Protein AF-A0A5P8E4Z3-F1 (afdb_monomer)

Foldseek 3Di:
DVVVVVVVVVVVVVVVLVVLLVVLLVQLVVLLVLLVVLLVLLVVLQVLLVVLQVQLVVLCVQLVVCVVVVNNVRSVVSNVSSVVSNVSSVVSNVSSVVSNVSSVVSNVSSVVSVVSSVD

Nearest PDB structures (foldseek):
  9eom-assembly1_A-2  TM=7.766E-01  e=1.905E-01  Synechocystis sp. PCC 6803
  9eom-assembly1_A-4  TM=7.766E-01  e=1.905E-01  Synechocystis sp. PCC 6803
  9eom-assembly1_A-6  TM=7.766E-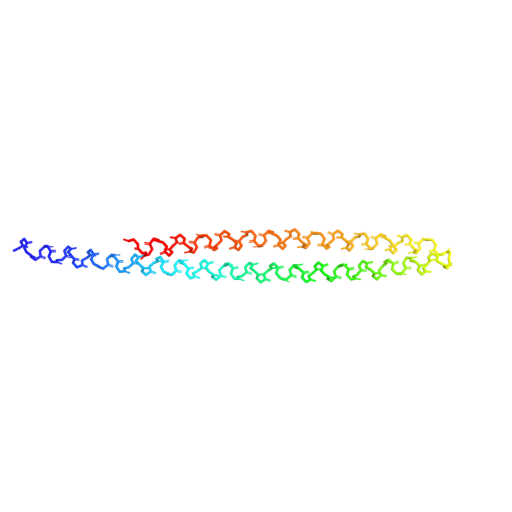01  e=1.905E-01  Synechocystis sp. PCC 6803
  9eom-assembly1_A-8  TM=7.766E-01  e=1.905E-01  Synechocystis sp. PCC 6803
  9eom-assembly1_A-10  TM=7.766E-01  e=1.905E-01  Synechocystis sp. PCC 6803

Sequence (119 aa):
MKRILFIVSFAIFCLVLNAQTDYYARQATSNQNDAAYYVRQAQGYDRDAENYMREAANHLRDAEYYQRQKRYDQAQNSLRKAHSAIERADDSKRRADNARSNAKSYIRRAENALRNAKK

Structure (mmCIF, N/CA/C/O backbone):
data_AF-A0A5P8E4Z3-F1
#
_entry.id   AF-A0A5P8E4Z3-F1
#
loop_
_atom_site.group_PDB
_atom_site.id
_atom_site.type_symbol
_atom_site.label_atom_id
_atom_site.label_alt_id
_atom_site.label_comp_id
_atom_site.label_asym_id
_atom_site.label_entity_id
_atom_site.label_seq_id
_atom_site.pdbx_PDB_ins_code
_atom_site.Cartn_x
_atom_site.Cartn_y
_atom_site.Cartn_z
_atom_site.occupancy
_atom_site.B_iso_or_equiv
_atom_site.auth_seq_id
_atom_site.auth_comp_id
_atom_site.auth_asym_id
_atom_site.auth_atom_id
_atom_site.pdbx_PDB_model_num
ATOM 1 N N . MET A 1 1 ? 38.245 8.706 -54.297 1.00 49.66 1 MET A N 1
ATOM 2 C CA . MET A 1 1 ? 37.888 9.485 -53.086 1.00 49.66 1 MET A CA 1
ATOM 3 C C . MET A 1 1 ? 36.385 9.498 -52.790 1.00 49.66 1 MET A C 1
ATOM 5 O O . MET A 1 1 ? 36.011 9.055 -51.716 1.00 49.66 1 MET A O 1
ATOM 9 N N . LYS A 1 2 ? 35.506 9.883 -53.733 1.00 38.47 2 LYS A N 1
ATOM 10 C CA . LYS A 1 2 ? 34.038 9.935 -53.514 1.00 38.47 2 LYS A CA 1
ATOM 11 C C . LYS A 1 2 ? 33.391 8.593 -53.101 1.00 38.47 2 LYS A C 1
ATOM 13 O O . LYS A 1 2 ? 32.498 8.587 -52.268 1.00 38.47 2 LYS A O 1
ATOM 18 N N . ARG A 1 3 ? 33.882 7.456 -53.620 1.00 39.22 3 ARG A N 1
ATOM 19 C CA . ARG A 1 3 ? 33.401 6.102 -53.258 1.00 39.22 3 ARG A CA 1
ATOM 20 C C . ARG A 1 3 ? 33.806 5.658 -51.844 1.00 39.22 3 ARG A C 1
ATOM 22 O O . ARG A 1 3 ? 33.030 4.991 -51.182 1.00 39.22 3 ARG A O 1
ATOM 29 N N . ILE A 1 4 ? 34.988 6.065 -51.374 1.00 48.94 4 ILE A N 1
ATOM 30 C CA . ILE A 1 4 ? 35.483 5.739 -50.024 1.00 48.94 4 ILE A CA 1
ATOM 31 C C . ILE A 1 4 ? 34.731 6.570 -48.978 1.00 48.94 4 ILE A C 1
ATOM 33 O O . ILE A 1 4 ? 34.303 6.030 -47.966 1.00 48.94 4 ILE A O 1
ATOM 37 N N . LEU A 1 5 ? 34.476 7.852 -49.271 1.00 44.97 5 LEU A N 1
ATOM 38 C CA . LEU A 1 5 ? 33.621 8.711 -48.445 1.00 44.97 5 LEU A CA 1
ATOM 39 C C . LEU A 1 5 ? 32.209 8.124 -48.286 1.00 44.97 5 LEU A C 1
ATOM 41 O O . LEU A 1 5 ? 31.735 8.021 -47.164 1.00 44.97 5 LEU A O 1
ATOM 45 N N . PHE A 1 6 ? 31.584 7.644 -49.368 1.00 43.81 6 PHE A N 1
ATOM 46 C CA . PHE A 1 6 ? 30.259 7.006 -49.310 1.00 43.81 6 PHE A CA 1
ATOM 47 C C . PHE A 1 6 ? 30.219 5.737 -48.444 1.00 43.81 6 PHE A C 1
ATOM 49 O O . PHE A 1 6 ? 29.264 5.542 -47.697 1.00 43.81 6 PHE A O 1
ATOM 56 N N . ILE A 1 7 ? 3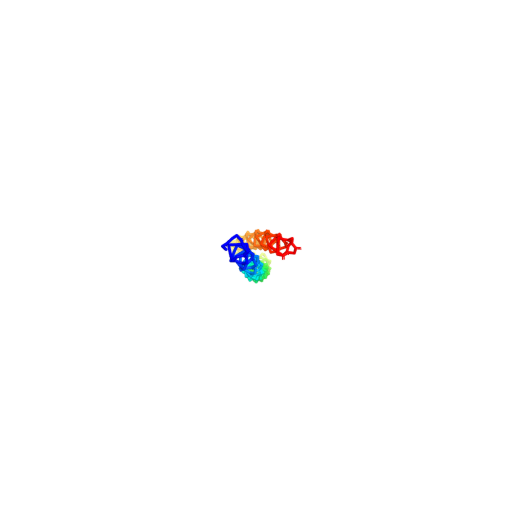1.247 4.885 -48.516 1.00 53.56 7 I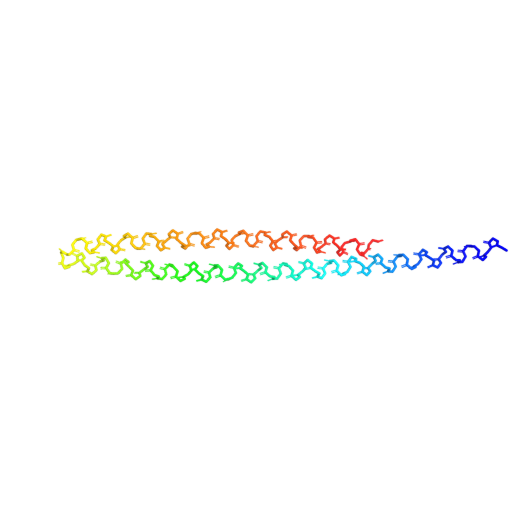LE A N 1
ATOM 57 C CA . ILE A 1 7 ? 31.323 3.643 -47.727 1.00 53.56 7 ILE A CA 1
ATOM 58 C C . ILE A 1 7 ? 31.494 3.953 -46.236 1.00 53.56 7 ILE A C 1
ATOM 60 O O . ILE A 1 7 ? 30.844 3.329 -45.402 1.00 53.56 7 ILE A O 1
ATOM 64 N N . VAL A 1 8 ? 32.320 4.945 -45.895 1.00 55.28 8 VAL A N 1
ATOM 65 C CA . VAL A 1 8 ? 32.516 5.379 -44.504 1.00 55.28 8 VAL A CA 1
ATOM 66 C C . VAL A 1 8 ? 31.239 6.016 -43.948 1.00 55.28 8 VAL A C 1
ATOM 68 O O . VAL A 1 8 ? 30.829 5.684 -42.840 1.00 55.28 8 VAL A O 1
ATOM 71 N N . SER A 1 9 ? 30.549 6.856 -44.726 1.00 49.56 9 SER A N 1
ATOM 72 C CA . SER A 1 9 ? 29.249 7.419 -44.337 1.00 49.56 9 SER A CA 1
ATOM 73 C C . SER A 1 9 ? 28.183 6.339 -44.129 1.00 49.56 9 SER A C 1
ATOM 75 O O . SER A 1 9 ? 27.427 6.407 -43.165 1.00 49.56 9 SER A O 1
ATOM 77 N N . PHE A 1 10 ? 28.149 5.32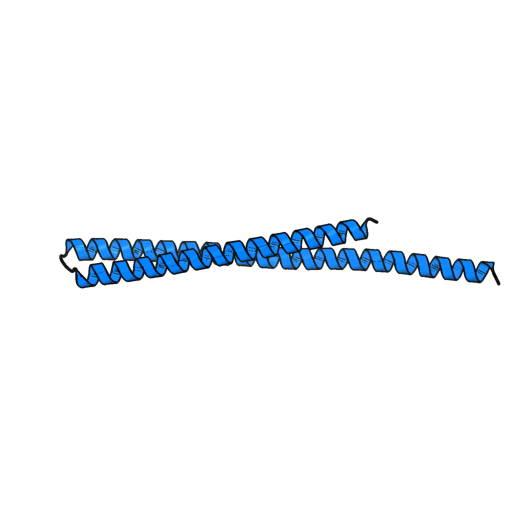1 -44.993 1.00 51.25 10 PHE A N 1
ATOM 78 C CA . PHE A 1 10 ? 27.219 4.197 -44.884 1.00 51.25 10 PHE A CA 1
ATOM 79 C C . PHE A 1 10 ? 27.523 3.308 -43.668 1.00 51.25 10 PHE A C 1
ATOM 81 O O . PHE A 1 10 ? 26.610 2.934 -42.940 1.00 51.25 10 PHE A O 1
ATOM 88 N N . ALA A 1 11 ? 28.799 3.036 -43.379 1.00 51.59 11 ALA A N 1
ATOM 89 C CA . ALA A 1 11 ? 29.210 2.280 -42.196 1.00 51.59 11 ALA A CA 1
ATOM 90 C C . ALA A 1 11 ? 28.878 3.019 -40.886 1.00 51.59 11 ALA A C 1
ATOM 92 O O . ALA A 1 11 ? 28.370 2.406 -39.950 1.00 51.59 11 ALA A O 1
ATOM 93 N N . ILE A 1 12 ? 29.095 4.338 -40.831 1.00 56.50 12 ILE A N 1
ATOM 94 C CA . ILE A 1 12 ? 28.707 5.174 -39.682 1.00 56.50 12 ILE A CA 1
ATOM 95 C C . ILE A 1 12 ? 27.182 5.182 -39.520 1.00 56.50 12 ILE A C 1
ATOM 97 O O . ILE A 1 12 ? 26.685 5.022 -38.409 1.00 56.50 12 ILE A O 1
ATOM 101 N N . PHE A 1 13 ? 26.432 5.298 -40.617 1.00 49.00 13 PHE A N 1
ATOM 102 C CA . PHE A 1 13 ? 24.971 5.231 -40.598 1.00 49.00 13 PHE A CA 1
ATOM 103 C C . PHE A 1 13 ? 24.462 3.876 -40.076 1.00 49.00 13 PHE A C 1
ATOM 105 O O . PHE A 1 13 ? 23.609 3.839 -39.191 1.00 49.00 13 PHE A O 1
ATOM 112 N N . CYS A 1 14 ? 25.045 2.759 -40.522 1.00 51.97 14 CYS A N 1
ATOM 113 C CA . CYS A 1 14 ? 24.730 1.430 -39.995 1.00 51.97 14 CYS A CA 1
ATOM 114 C C . CYS A 1 14 ? 25.087 1.277 -38.506 1.00 51.97 14 CYS A C 1
ATOM 116 O O . CYS A 1 14 ? 24.324 0.661 -37.762 1.00 51.97 14 CYS A O 1
ATOM 118 N N . LEU A 1 15 ? 26.209 1.833 -38.038 1.00 50.81 15 LEU A N 1
ATOM 119 C CA . LEU A 1 15 ? 26.584 1.799 -36.617 1.00 50.81 15 LEU A CA 1
ATOM 120 C C . LEU A 1 15 ? 25.602 2.592 -35.741 1.00 50.81 15 LEU A C 1
ATOM 122 O O . LEU A 1 15 ? 25.214 2.113 -34.677 1.00 50.81 15 LEU A O 1
ATOM 126 N N . VAL A 1 16 ? 25.153 3.762 -36.203 1.00 59.47 16 VAL A N 1
ATOM 127 C CA . VAL A 1 16 ? 24.159 4.589 -35.497 1.00 59.47 16 VAL A CA 1
ATOM 128 C C . VAL A 1 16 ? 22.813 3.871 -35.392 1.00 59.47 16 VAL A C 1
ATOM 130 O O . VAL A 1 16 ? 22.221 3.861 -34.316 1.00 59.47 16 VAL A O 1
ATOM 133 N N . LEU A 1 17 ? 22.363 3.201 -36.458 1.00 57.78 17 LEU A N 1
ATOM 134 C CA . LEU A 1 17 ? 21.112 2.433 -36.439 1.00 57.78 17 LEU A CA 1
ATOM 135 C C . LEU A 1 17 ? 21.154 1.264 -35.441 1.00 57.78 17 LEU A C 1
ATOM 137 O O . LEU A 1 17 ? 20.200 1.075 -34.685 1.00 57.78 17 LEU A O 1
ATOM 141 N N . ASN A 1 18 ? 22.266 0.521 -35.386 1.00 60.75 18 ASN A N 1
ATOM 142 C CA . ASN A 1 18 ? 22.452 -0.579 -34.428 1.00 60.75 18 ASN A CA 1
ATOM 143 C C . ASN A 1 18 ? 22.544 -0.079 -32.973 1.00 60.75 18 ASN A C 1
ATOM 145 O O . ASN A 1 18 ? 21.983 -0.684 -32.062 1.00 60.75 18 ASN A O 1
ATOM 149 N N . ALA A 1 19 ? 23.211 1.054 -32.739 1.00 61.59 19 ALA A N 1
ATOM 150 C CA . ALA A 1 19 ? 23.286 1.665 -31.412 1.00 61.59 19 ALA A CA 1
ATOM 151 C C . ALA A 1 19 ? 21.929 2.222 -30.941 1.00 61.59 19 ALA A C 1
ATOM 153 O O . ALA A 1 19 ? 21.599 2.150 -29.758 1.00 61.59 19 ALA A O 1
ATOM 154 N N . GLN A 1 20 ? 21.122 2.760 -31.858 1.00 62.62 20 GLN A N 1
ATOM 155 C CA . GLN A 1 20 ? 19.804 3.318 -31.560 1.00 62.62 20 GLN A CA 1
ATOM 156 C C . GLN A 1 20 ? 18.781 2.224 -31.218 1.00 62.62 20 GLN A C 1
ATOM 158 O O . GLN A 1 20 ? 17.997 2.374 -30.279 1.00 62.62 20 GLN A O 1
ATOM 163 N N . THR A 1 21 ? 18.838 1.090 -31.920 1.00 69.69 21 THR A N 1
ATOM 164 C CA . THR A 1 21 ? 18.038 -0.104 -31.603 1.00 69.69 21 THR A CA 1
ATOM 165 C C . THR A 1 21 ? 18.425 -0.718 -30.257 1.00 69.69 21 THR A C 1
ATOM 167 O O . THR A 1 21 ? 17.538 -0.995 -29.446 1.00 69.69 21 THR A O 1
ATOM 170 N N . ASP A 1 22 ? 19.724 -0.857 -29.966 1.00 79.94 22 ASP A N 1
ATOM 171 C CA . ASP A 1 22 ? 20.218 -1.328 -28.661 1.00 79.94 22 ASP A CA 1
ATOM 172 C C . ASP A 1 22 ? 19.814 -0.377 -27.518 1.00 79.94 22 ASP A C 1
ATOM 174 O O . ASP A 1 22 ? 19.344 -0.815 -26.465 1.00 79.94 22 ASP A O 1
ATOM 178 N N . TYR A 1 23 ? 19.881 0.941 -27.739 1.00 85.75 23 TYR A N 1
ATOM 179 C CA . TYR A 1 23 ? 19.425 1.938 -26.768 1.00 85.75 23 TYR A CA 1
ATOM 180 C C . TYR A 1 23 ? 17.944 1.763 -26.402 1.00 85.75 23 TYR A C 1
ATOM 182 O O . TYR A 1 23 ? 17.605 1.664 -25.218 1.00 85.75 23 TYR A O 1
ATOM 190 N N . TYR A 1 24 ? 17.051 1.694 -27.394 1.00 87.06 24 TYR A N 1
ATOM 191 C CA . TYR A 1 24 ? 15.617 1.555 -27.136 1.00 87.06 24 TYR A CA 1
ATOM 192 C C . TYR A 1 24 ? 15.257 0.190 -26.536 1.00 87.06 24 TYR A C 1
ATOM 194 O O . TYR A 1 24 ? 14.365 0.116 -25.688 1.00 87.06 24 TYR A O 1
ATOM 202 N N . ALA A 1 25 ? 15.970 -0.879 -26.904 1.00 83.81 25 ALA A N 1
ATOM 203 C CA . ALA A 1 25 ? 15.806 -2.191 -26.281 1.00 83.81 25 ALA A CA 1
ATOM 204 C C . ALA A 1 25 ? 16.180 -2.158 -24.789 1.00 83.81 25 ALA A C 1
ATOM 206 O O . ALA A 1 25 ? 15.392 -2.581 -23.941 1.00 83.81 25 ALA A O 1
ATOM 207 N N . ARG A 1 26 ? 17.331 -1.568 -24.437 1.00 88.94 26 ARG A N 1
ATOM 208 C CA . ARG A 1 26 ? 17.741 -1.377 -23.034 1.00 88.94 26 ARG A CA 1
ATOM 209 C C . ARG A 1 26 ? 16.760 -0.497 -22.265 1.00 88.94 26 ARG A C 1
ATOM 211 O O . ARG A 1 26 ? 16.421 -0.797 -21.120 1.00 88.94 26 ARG A O 1
ATOM 218 N N . GLN A 1 27 ? 16.271 0.569 -22.896 1.00 89.50 27 GLN A N 1
ATOM 219 C CA . GLN A 1 27 ? 15.277 1.458 -22.303 1.00 89.50 27 GLN A CA 1
ATOM 220 C C . GLN A 1 27 ? 13.957 0.725 -22.026 1.00 89.50 27 GLN A C 1
ATOM 222 O O . GLN A 1 27 ? 13.355 0.933 -20.971 1.00 89.50 27 GLN A O 1
ATOM 227 N N . ALA A 1 28 ? 13.510 -0.151 -22.927 1.00 86.06 28 ALA A N 1
ATOM 228 C CA . ALA A 1 28 ? 12.325 -0.971 -22.709 1.00 86.06 28 ALA A CA 1
ATOM 229 C C . ALA A 1 28 ? 12.490 -1.905 -21.503 1.00 86.06 28 ALA A C 1
ATOM 231 O O . ALA A 1 28 ? 11.632 -1.904 -20.620 1.00 86.06 28 ALA A O 1
ATOM 232 N N . THR A 1 29 ? 13.611 -2.627 -21.423 1.00 86.56 29 THR A N 1
ATOM 233 C CA . THR A 1 29 ? 13.925 -3.527 -20.301 1.00 86.56 29 THR A CA 1
ATOM 234 C C . THR A 1 29 ? 13.976 -2.781 -18.969 1.00 86.56 29 THR A C 1
ATOM 236 O O . THR A 1 29 ? 13.409 -3.238 -17.980 1.00 86.56 29 THR A O 1
ATOM 239 N N . SER A 1 30 ? 14.597 -1.599 -18.939 1.00 92.06 30 SER A N 1
ATOM 240 C CA . SER A 1 30 ? 14.640 -0.762 -17.734 1.00 92.06 30 SER A CA 1
ATOM 241 C C . SER A 1 30 ? 13.231 -0.387 -17.252 1.00 92.06 30 SER A C 1
ATOM 243 O O . SER A 1 30 ? 12.868 -0.644 -16.106 1.00 92.06 30 SER A O 1
ATOM 245 N N . ASN A 1 31 ? 12.377 0.099 -18.160 1.00 87.81 31 ASN A N 1
ATOM 246 C CA . ASN A 1 31 ? 10.991 0.428 -17.824 1.00 87.81 31 ASN A CA 1
ATOM 247 C C . ASN A 1 31 ? 10.171 -0.808 -17.392 1.00 87.81 31 ASN A C 1
ATOM 249 O O . ASN A 1 31 ? 9.291 -0.689 -16.543 1.00 87.81 31 ASN A O 1
ATOM 253 N N . GLN A 1 32 ? 10.439 -2.000 -17.938 1.00 88.81 32 GLN A N 1
ATOM 254 C CA . GLN A 1 32 ? 9.801 -3.241 -17.476 1.00 88.81 32 GLN A CA 1
ATOM 255 C C . GLN A 1 32 ? 10.207 -3.595 -16.040 1.00 88.81 32 GLN A C 1
ATOM 257 O O . GLN A 1 32 ? 9.353 -3.994 -15.245 1.00 88.81 32 GLN A O 1
ATOM 262 N N . ASN A 1 33 ? 11.481 -3.409 -15.686 1.00 87.50 33 ASN A N 1
ATOM 263 C CA . ASN A 1 33 ? 11.969 -3.626 -14.324 1.00 87.50 33 ASN A CA 1
ATOM 264 C C . ASN A 1 33 ? 11.319 -2.657 -13.330 1.00 87.50 33 ASN A C 1
ATOM 266 O O . ASN A 1 33 ? 10.861 -3.091 -12.269 1.00 87.50 33 ASN A O 1
ATOM 270 N N . ASP A 1 34 ? 11.209 -1.378 -13.696 1.00 92.31 34 ASP A N 1
ATOM 271 C CA . ASP A 1 34 ? 10.517 -0.367 -12.892 1.00 92.31 34 ASP A CA 1
ATOM 272 C C . ASP A 1 34 ? 9.033 -0.715 -12.718 1.00 92.31 34 ASP A C 1
ATOM 274 O O . ASP A 1 34 ? 8.498 -0.680 -11.608 1.00 92.31 34 ASP A O 1
ATOM 278 N N . ALA A 1 35 ? 8.355 -1.133 -13.791 1.00 85.88 35 ALA A N 1
ATOM 279 C CA . ALA A 1 35 ? 6.972 -1.587 -13.701 1.00 85.88 35 ALA A CA 1
ATOM 280 C C . ALA A 1 35 ? 6.819 -2.776 -12.740 1.00 85.88 35 ALA A C 1
ATOM 282 O O . ALA A 1 35 ? 5.934 -2.768 -11.883 1.00 85.88 35 ALA A O 1
ATOM 283 N N . ALA A 1 36 ? 7.702 -3.775 -12.838 1.00 88.38 36 ALA A N 1
ATOM 284 C CA . ALA A 1 36 ? 7.697 -4.937 -11.955 1.00 88.38 36 ALA A CA 1
ATOM 285 C C . ALA A 1 36 ? 7.956 -4.556 -10.487 1.00 88.38 36 ALA A C 1
ATOM 287 O O . ALA A 1 36 ? 7.354 -5.140 -9.583 1.00 88.38 36 ALA A O 1
ATOM 288 N N . TYR A 1 37 ? 8.816 -3.565 -10.237 1.00 94.44 37 TYR A N 1
ATOM 289 C CA . TYR A 1 37 ? 9.030 -3.010 -8.902 1.00 94.44 37 TYR A CA 1
ATOM 290 C C . TYR A 1 37 ? 7.732 -2.437 -8.320 1.00 94.44 37 TYR A C 1
ATOM 292 O O . TYR A 1 37 ? 7.313 -2.848 -7.236 1.00 94.44 37 TYR A O 1
ATOM 300 N N . TYR A 1 38 ? 7.046 -1.569 -9.063 1.00 91.06 38 TYR A N 1
ATOM 301 C CA . TYR A 1 38 ? 5.803 -0.960 -8.590 1.00 91.06 38 TYR A CA 1
ATOM 302 C C . TYR A 1 38 ? 4.651 -1.966 -8.442 1.00 91.06 38 TYR A C 1
ATOM 304 O O . TYR A 1 38 ? 3.826 -1.815 -7.542 1.00 91.06 38 TYR A O 1
ATOM 312 N N . VAL A 1 39 ? 4.610 -3.034 -9.248 1.00 91.06 39 VAL A N 1
ATOM 313 C CA . VAL A 1 39 ? 3.663 -4.147 -9.040 1.00 91.06 39 VAL A CA 1
ATOM 314 C C . VAL A 1 39 ? 3.911 -4.834 -7.696 1.00 91.06 39 VAL A C 1
ATOM 316 O O . VAL A 1 39 ? 2.965 -5.034 -6.933 1.00 91.06 39 VAL A O 1
ATOM 319 N N . ARG A 1 40 ? 5.169 -5.153 -7.364 1.00 90.50 40 ARG A N 1
ATOM 320 C CA . ARG A 1 40 ? 5.511 -5.750 -6.060 1.00 90.50 40 ARG A CA 1
ATOM 321 C C . ARG A 1 40 ? 5.166 -4.819 -4.903 1.00 90.50 40 ARG A C 1
ATOM 323 O O . ARG A 1 40 ? 4.684 -5.278 -3.870 1.00 90.50 40 ARG A O 1
ATOM 330 N N . GLN A 1 41 ? 5.385 -3.519 -5.081 1.00 95.44 41 GLN A N 1
ATOM 331 C CA . GLN A 1 41 ? 5.030 -2.519 -4.081 1.00 95.44 41 GLN A CA 1
ATOM 332 C C . GLN A 1 41 ? 3.510 -2.462 -3.859 1.00 95.44 41 GLN A C 1
ATOM 334 O O . GLN A 1 41 ? 3.070 -2.473 -2.712 1.00 95.44 41 GLN A O 1
ATOM 339 N N . ALA A 1 42 ? 2.707 -2.495 -4.928 1.00 94.12 42 ALA A N 1
ATOM 340 C CA . ALA A 1 42 ? 1.250 -2.560 -4.818 1.00 94.12 42 ALA A CA 1
ATOM 341 C C . ALA A 1 42 ? 0.780 -3.800 -4.040 1.00 94.12 42 ALA A C 1
ATOM 343 O O . ALA A 1 42 ? -0.012 -3.673 -3.115 1.00 94.12 42 ALA A O 1
ATOM 344 N N . GLN A 1 43 ? 1.342 -4.975 -4.344 1.00 93.25 43 GLN A N 1
ATOM 345 C CA . GLN A 1 43 ? 1.057 -6.219 -3.615 1.00 93.25 43 GLN A CA 1
ATOM 346 C C . GLN A 1 43 ? 1.488 -6.165 -2.140 1.00 93.25 43 GLN A C 1
ATOM 348 O O . GLN A 1 43 ? 0.927 -6.860 -1.297 1.00 93.25 43 GLN A O 1
ATOM 353 N N . GLY A 1 44 ? 2.533 -5.399 -1.814 1.00 97.81 44 GLY A N 1
ATOM 354 C CA . GLY A 1 44 ? 2.911 -5.110 -0.430 1.00 97.81 44 GLY A CA 1
ATOM 355 C C . GLY A 1 44 ? 1.809 -4.345 0.292 1.00 97.81 44 GLY A C 1
ATOM 356 O O . GLY A 1 44 ? 1.310 -4.804 1.313 1.00 97.81 44 GLY A O 1
ATOM 357 N N . TYR A 1 45 ? 1.362 -3.242 -0.301 1.00 98.38 45 TYR A N 1
ATOM 358 C CA . TYR A 1 45 ? 0.303 -2.424 0.277 1.00 98.38 45 TYR A CA 1
ATOM 359 C C . TYR A 1 45 ? -1.055 -3.133 0.357 1.00 98.38 45 TYR A C 1
ATOM 361 O O . TYR A 1 45 ? -1.781 -2.924 1.324 1.00 98.38 45 TYR A O 1
ATOM 369 N N . ASP A 1 46 ? -1.397 -4.000 -0.600 1.00 97.31 46 ASP A N 1
ATOM 370 C CA . ASP A 1 46 ? -2.606 -4.830 -0.507 1.00 97.31 46 ASP A CA 1
ATOM 371 C C . ASP A 1 46 ? -2.560 -5.735 0.737 1.00 97.31 46 ASP A C 1
ATOM 373 O O . ASP 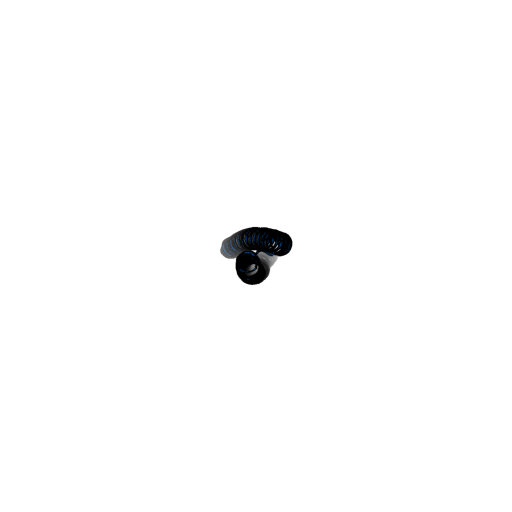A 1 46 ? -3.516 -5.779 1.511 1.00 97.31 46 ASP A O 1
ATOM 377 N N . ARG A 1 47 ? -1.415 -6.385 0.990 1.00 98.62 47 ARG A N 1
ATOM 378 C CA . ARG A 1 47 ? -1.206 -7.201 2.198 1.00 98.62 47 ARG A CA 1
ATOM 379 C C . ARG A 1 47 ? -1.292 -6.368 3.474 1.00 98.62 47 ARG A C 1
ATOM 381 O O . ARG A 1 47 ? -1.878 -6.818 4.456 1.00 98.62 47 ARG A O 1
ATOM 388 N N . ASP A 1 48 ? -0.745 -5.156 3.470 1.00 98.50 48 ASP A N 1
ATOM 389 C CA . ASP A 1 48 ? -0.858 -4.243 4.610 1.00 98.50 48 ASP A CA 1
ATOM 390 C C . ASP A 1 48 ? -2.318 -3.850 4.867 1.00 98.50 48 ASP A C 1
ATOM 392 O O . ASP A 1 48 ? -2.769 -3.862 6.012 1.00 98.50 48 ASP A O 1
ATOM 396 N N . ALA A 1 49 ? -3.088 -3.560 3.815 1.00 98.69 49 ALA A N 1
ATOM 397 C CA . ALA A 1 49 ? -4.511 -3.265 3.940 1.00 98.69 49 ALA A CA 1
ATOM 398 C C . ALA A 1 49 ? -5.291 -4.447 4.537 1.00 98.69 49 ALA A C 1
ATOM 400 O O . ALA A 1 49 ? -6.114 -4.255 5.432 1.00 98.69 49 ALA A O 1
ATOM 401 N N . GLU A 1 50 ? -5.007 -5.673 4.098 1.00 98.62 50 GLU A N 1
ATOM 402 C CA . GLU A 1 50 ? -5.592 -6.889 4.672 1.00 98.62 50 GLU A CA 1
ATOM 403 C C . GLU A 1 50 ? -5.209 -7.080 6.147 1.00 98.62 50 GLU A C 1
ATOM 405 O O . GLU A 1 50 ? -6.053 -7.451 6.968 1.00 98.62 50 GLU A O 1
ATOM 410 N N . ASN A 1 51 ? -3.954 -6.805 6.514 1.00 98.75 51 ASN A N 1
ATOM 411 C CA . ASN A 1 51 ? -3.490 -6.864 7.901 1.00 98.75 51 ASN A CA 1
ATOM 412 C C . ASN A 1 51 ? -4.270 -5.897 8.794 1.00 98.75 51 ASN A C 1
ATOM 414 O O . ASN A 1 51 ? -4.799 -6.308 9.827 1.00 98.75 51 ASN A O 1
ATOM 418 N N . TYR A 1 52 ? -4.399 -4.642 8.368 1.00 98.81 52 TYR A N 1
ATOM 419 C CA . TYR A 1 52 ? -5.148 -3.635 9.111 1.00 98.81 52 TYR A CA 1
ATOM 420 C C . TYR A 1 52 ? -6.646 -3.952 9.186 1.00 98.81 52 TYR A C 1
ATOM 422 O O . TYR A 1 52 ? -7.258 -3.769 10.235 1.00 98.81 52 TYR A O 1
ATOM 430 N N . MET A 1 53 ? -7.245 -4.515 8.133 1.00 98.75 53 MET A N 1
ATOM 431 C CA . MET A 1 53 ? -8.639 -4.977 8.193 1.00 98.75 53 MET A CA 1
ATOM 432 C C . MET A 1 53 ? -8.834 -6.110 9.210 1.00 98.75 53 MET A C 1
ATOM 434 O O . MET A 1 53 ? -9.839 -6.134 9.923 1.00 98.75 53 MET A O 1
ATOM 438 N N . ARG A 1 54 ? -7.868 -7.031 9.330 1.00 98.81 54 ARG A N 1
ATOM 439 C CA . ARG A 1 54 ? -7.891 -8.071 10.374 1.00 98.81 54 ARG A CA 1
ATOM 440 C C . ARG A 1 54 ? -7.758 -7.476 11.775 1.00 98.81 54 ARG A C 1
ATOM 442 O O . ARG A 1 54 ? -8.476 -7.897 12.680 1.00 98.81 54 ARG A O 1
ATOM 449 N N . GLU A 1 55 ? -6.884 -6.490 11.950 1.00 98.69 55 GLU A N 1
ATOM 450 C CA . GLU A 1 55 ? -6.740 -5.753 13.210 1.00 98.69 55 GLU A CA 1
ATOM 451 C C . GLU A 1 55 ? -8.043 -5.034 13.592 1.00 98.69 55 GLU A C 1
ATOM 453 O O . GLU A 1 55 ? -8.521 -5.171 14.720 1.00 98.69 55 GLU A O 1
ATOM 458 N N . ALA A 1 56 ? -8.685 -4.358 12.636 1.00 98.81 56 ALA A N 1
ATOM 459 C CA . ALA A 1 56 ? -9.978 -3.718 12.843 1.00 98.81 56 ALA A CA 1
ATOM 460 C C . ALA A 1 56 ? -11.050 -4.723 13.286 1.00 98.81 56 ALA A C 1
ATOM 462 O O . ALA A 1 56 ? -11.750 -4.482 14.268 1.00 98.81 56 ALA A O 1
ATOM 463 N N . ALA A 1 57 ? -11.138 -5.881 12.625 1.00 98.81 57 ALA A N 1
ATOM 464 C CA . ALA A 1 57 ? -12.075 -6.939 13.000 1.00 98.81 57 ALA A CA 1
ATOM 465 C C . ALA A 1 57 ? -11.815 -7.494 14.414 1.00 98.81 57 ALA 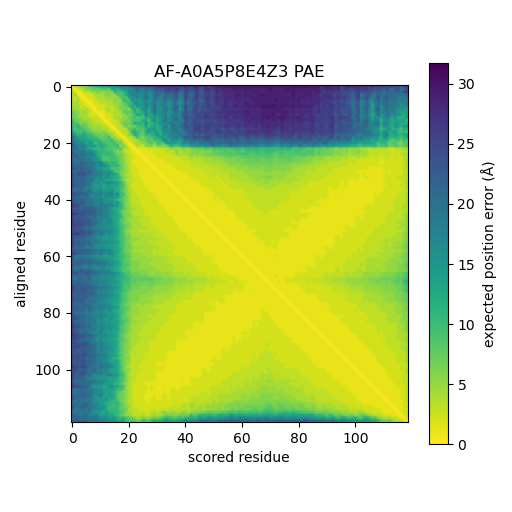A C 1
ATOM 467 O O . ALA A 1 57 ? -12.759 -7.824 15.133 1.00 98.81 57 ALA A O 1
ATOM 468 N N . ASN A 1 58 ? -10.554 -7.586 14.848 1.00 98.75 58 ASN A N 1
ATOM 469 C CA . ASN A 1 58 ? -10.218 -7.967 16.224 1.00 98.75 58 ASN A CA 1
ATOM 470 C C . ASN A 1 58 ? -10.729 -6.928 17.224 1.00 98.75 58 ASN A C 1
ATOM 472 O O . ASN A 1 58 ? -11.404 -7.279 18.187 1.00 98.75 58 ASN A O 1
ATOM 476 N N . HIS A 1 59 ? -10.480 -5.648 16.960 1.00 98.75 59 HIS A N 1
ATOM 477 C CA . HIS A 1 59 ? -10.936 -4.572 17.831 1.00 98.75 59 HIS A CA 1
ATOM 478 C C . HIS A 1 59 ? -12.460 -4.425 17.874 1.00 98.75 59 HIS A C 1
ATOM 480 O O . HIS A 1 59 ? -13.008 -4.106 18.927 1.00 98.75 59 HIS A O 1
ATOM 486 N N . LEU A 1 60 ? -13.166 -4.711 16.778 1.00 98.81 60 LEU A N 1
ATOM 487 C CA . LEU A 1 60 ? -14.629 -4.789 16.787 1.00 98.81 60 LEU A CA 1
ATOM 488 C C . LEU A 1 60 ? -15.123 -5.920 17.700 1.00 98.81 60 LEU A C 1
ATOM 490 O O . LEU A 1 60 ? -16.016 -5.696 18.516 1.00 98.81 60 LEU A O 1
ATOM 494 N N . ARG A 1 61 ? -14.490 -7.100 17.648 1.00 98.75 61 ARG A N 1
ATOM 495 C CA . ARG A 1 61 ? -14.802 -8.211 18.566 1.00 98.75 61 ARG A CA 1
ATOM 496 C C . ARG A 1 61 ? -14.535 -7.850 20.028 1.00 98.75 61 ARG A C 1
ATOM 498 O O . ARG A 1 61 ? -15.363 -8.149 20.887 1.00 98.75 61 ARG A O 1
ATOM 505 N N . ASP A 1 62 ? -13.429 -7.163 20.313 1.00 98.62 62 ASP A N 1
ATOM 506 C CA . ASP A 1 62 ? -13.133 -6.663 21.661 1.00 98.62 62 ASP A CA 1
ATOM 507 C C . ASP A 1 62 ? -14.190 -5.658 22.132 1.00 98.62 62 ASP A C 1
ATOM 509 O O . ASP A 1 62 ? -14.615 -5.690 23.288 1.00 98.62 62 ASP A O 1
ATOM 513 N N . ALA A 1 63 ? -14.626 -4.758 21.245 1.00 98.69 63 ALA A N 1
ATOM 514 C CA . ALA A 1 63 ? -15.662 -3.784 21.559 1.00 98.69 63 ALA A CA 1
ATOM 515 C C . ALA A 1 63 ? -16.982 -4.470 21.927 1.00 98.69 63 ALA A C 1
ATOM 517 O O . ALA A 1 63 ? -17.574 -4.141 22.954 1.00 98.69 63 ALA A O 1
ATOM 518 N N . GLU A 1 64 ? -17.410 -5.463 21.143 1.00 98.62 64 GLU A N 1
ATOM 519 C CA . GLU A 1 64 ? -18.597 -6.269 21.443 1.00 98.62 64 GLU A CA 1
ATOM 520 C C . GLU A 1 64 ? -18.468 -7.015 22.774 1.00 98.62 64 GLU A C 1
ATOM 522 O O . GLU A 1 64 ? -19.412 -7.045 23.568 1.00 98.62 64 GLU A O 1
ATOM 527 N N . TYR A 1 65 ? -17.296 -7.596 23.044 1.00 98.62 65 TYR A N 1
ATOM 528 C CA . TYR A 1 65 ? -17.022 -8.277 24.305 1.00 98.62 65 TYR A CA 1
ATOM 529 C C . TYR A 1 65 ? -17.174 -7.328 25.500 1.00 98.62 65 TYR A C 1
ATOM 531 O O . TYR A 1 65 ? -17.914 -7.626 26.441 1.00 98.62 65 TYR A O 1
ATOM 539 N N . TYR A 1 66 ? -16.533 -6.158 25.460 1.00 98.69 66 TYR A N 1
ATOM 540 C CA . TYR A 1 66 ? -16.636 -5.177 26.540 1.00 98.69 66 TYR A CA 1
ATOM 541 C C . TYR A 1 66 ? -18.046 -4.597 26.677 1.00 98.69 66 TYR A C 1
ATOM 543 O O . TYR A 1 66 ? -18.507 -4.386 27.801 1.00 98.69 66 TYR A O 1
ATOM 551 N N . GLN A 1 67 ? -18.763 -4.422 25.567 1.00 98.31 67 GLN A N 1
ATOM 552 C CA . GLN A 1 67 ? -20.152 -3.972 25.577 1.00 98.31 67 GLN A CA 1
ATOM 553 C C . GLN A 1 67 ? -21.053 -4.938 26.357 1.00 98.31 67 GLN A C 1
ATOM 555 O O . GLN A 1 67 ? -21.820 -4.507 27.217 1.00 98.31 67 GLN A O 1
ATOM 560 N N . ARG A 1 68 ? -20.919 -6.254 26.129 1.00 98.44 68 ARG A N 1
ATOM 561 C CA . ARG A 1 68 ? -21.680 -7.286 26.865 1.00 98.44 68 ARG A CA 1
ATOM 562 C C . ARG A 1 68 ? -21.388 -7.273 28.366 1.00 98.44 68 ARG A C 1
ATOM 564 O O . ARG A 1 68 ? -22.278 -7.542 29.164 1.00 98.44 68 ARG A O 1
ATOM 571 N N . GLN A 1 69 ? -20.167 -6.901 28.743 1.00 98.44 69 GLN A N 1
ATOM 572 C CA . GLN A 1 69 ? -19.736 -6.780 30.137 1.00 98.44 69 GLN A CA 1
ATOM 573 C C . GLN A 1 69 ? -20.078 -5.420 30.770 1.00 98.44 69 GLN A C 1
ATOM 575 O O . GLN A 1 69 ? -19.624 -5.142 31.879 1.00 98.44 69 GLN A O 1
ATOM 580 N N . LYS A 1 70 ? -20.841 -4.552 30.083 1.00 98.31 70 LYS A N 1
ATOM 581 C CA . LYS A 1 70 ? -21.163 -3.175 30.515 1.00 98.31 70 LYS A CA 1
ATOM 582 C C . LYS A 1 70 ? -19.917 -2.313 30.783 1.00 98.31 70 LYS A C 1
ATOM 584 O O . LYS A 1 70 ? -19.945 -1.369 31.568 1.00 98.31 70 LYS A O 1
ATOM 589 N N . ARG A 1 71 ? -18.807 -2.646 30.120 1.00 98.56 71 ARG A N 1
ATOM 590 C CA . ARG A 1 71 ? -17.498 -1.985 30.203 1.00 98.56 71 ARG A CA 1
ATOM 591 C C . ARG A 1 71 ? -17.368 -0.958 29.077 1.00 98.56 71 ARG A C 1
ATOM 593 O O . ARG A 1 71 ? -16.596 -1.131 28.135 1.00 98.56 71 ARG A O 1
ATOM 600 N N . TYR A 1 72 ? -18.194 0.085 29.151 1.00 98.12 72 TYR A N 1
ATOM 601 C CA . TYR A 1 72 ? -18.439 1.004 28.034 1.00 98.12 72 TYR A CA 1
ATOM 602 C C . TYR A 1 72 ? -17.202 1.798 27.599 1.00 98.12 72 TYR A C 1
ATOM 604 O O . TYR A 1 72 ? -16.964 1.931 26.400 1.00 98.12 72 TYR A O 1
ATOM 612 N N . ASP A 1 73 ? -16.365 2.243 28.538 1.00 98.44 73 ASP A N 1
ATOM 613 C CA . ASP A 1 73 ? -15.137 2.979 28.206 1.00 98.44 73 ASP A CA 1
ATOM 614 C C . ASP A 1 73 ? -14.154 2.109 27.414 1.00 98.44 73 ASP A C 1
ATOM 616 O O . ASP A 1 73 ? -13.544 2.556 26.437 1.00 98.44 73 ASP A O 1
ATOM 620 N N . GLN A 1 74 ? -14.024 0.833 27.793 1.00 98.56 74 GLN A N 1
ATOM 621 C CA . GLN A 1 74 ? -13.187 -0.114 27.061 1.00 98.56 74 GLN A CA 1
ATOM 622 C C . GLN A 1 74 ? -13.783 -0.449 25.693 1.00 98.56 74 GLN A C 1
ATOM 624 O O . GLN A 1 74 ? -13.037 -0.501 24.716 1.00 98.56 74 GLN A O 1
ATOM 629 N N . ALA A 1 75 ? -15.107 -0.606 25.601 1.00 98.69 75 ALA A N 1
ATOM 630 C CA . ALA A 1 75 ? -15.786 -0.807 24.325 1.00 98.69 75 ALA A CA 1
ATOM 631 C C . ALA A 1 75 ? -15.539 0.374 23.372 1.00 98.69 75 ALA A C 1
ATOM 633 O O . ALA A 1 75 ? -15.143 0.175 22.223 1.00 98.69 75 ALA A O 1
ATOM 634 N N . GLN A 1 76 ? -15.671 1.610 23.865 1.00 98.56 76 GLN A N 1
ATOM 635 C CA . GLN A 1 76 ? -15.420 2.816 23.079 1.00 98.56 76 GLN A CA 1
ATOM 636 C C . GLN A 1 76 ? -13.953 2.925 22.644 1.00 98.56 76 GLN A C 1
ATOM 638 O O . GLN A 1 76 ? -13.672 3.291 21.503 1.00 98.56 76 GLN A O 1
ATOM 643 N N . ASN A 1 77 ? -13.001 2.586 23.518 1.00 98.69 77 ASN A N 1
ATOM 644 C CA . ASN A 1 77 ? -11.585 2.557 23.155 1.00 98.69 77 ASN A CA 1
ATOM 645 C C . ASN A 1 77 ? -11.301 1.534 22.042 1.00 98.69 77 ASN A C 1
ATOM 647 O O . ASN A 1 77 ? -10.610 1.853 21.076 1.00 98.69 77 ASN A O 1
ATOM 651 N N . SER A 1 78 ? -11.869 0.330 22.136 1.00 98.62 78 SER A N 1
ATOM 652 C CA . SER A 1 78 ? -11.741 -0.686 21.088 1.00 98.62 78 SER A CA 1
ATOM 653 C C . SER A 1 78 ? -12.346 -0.221 19.759 1.00 98.62 78 SER A C 1
ATOM 655 O O . SER A 1 78 ? -11.702 -0.366 18.724 1.00 98.62 78 SER A O 1
ATOM 657 N N . LEU A 1 79 ? -13.508 0.445 19.769 1.00 98.81 79 LEU A N 1
ATOM 658 C CA . LEU A 1 79 ? -14.085 1.043 18.554 1.00 98.81 79 LEU A CA 1
ATOM 659 C C . LEU A 1 79 ? -13.166 2.100 17.923 1.00 98.81 79 LEU A C 1
ATOM 661 O O . LEU A 1 79 ? -12.988 2.103 16.705 1.00 98.81 79 LEU A O 1
ATOM 665 N N . ARG A 1 80 ? -12.527 2.963 18.727 1.00 98.81 80 ARG A N 1
ATOM 666 C CA . ARG A 1 80 ? -11.550 3.946 18.213 1.00 98.81 80 ARG A CA 1
ATOM 667 C C . ARG A 1 80 ? -10.354 3.265 17.549 1.00 98.81 80 ARG A C 1
ATOM 669 O O . ARG A 1 80 ? -9.910 3.702 16.489 1.00 98.81 80 ARG A O 1
ATOM 676 N N . LYS A 1 81 ? -9.843 2.184 18.143 1.00 98.75 81 LYS A N 1
ATOM 677 C CA . LYS A 1 81 ? -8.745 1.404 17.552 1.00 98.75 81 LYS A CA 1
ATOM 678 C C . LYS A 1 81 ? -9.166 0.735 16.246 1.00 98.75 81 LYS A C 1
ATOM 680 O O . LYS A 1 81 ? -8.411 0.796 15.281 1.00 98.75 81 LYS A O 1
ATOM 685 N N . ALA A 1 82 ? -10.375 0.170 16.192 1.00 98.81 82 ALA A N 1
ATOM 686 C CA . ALA A 1 82 ? -10.930 -0.397 14.967 1.00 98.81 82 ALA A CA 1
ATOM 687 C C . ALA A 1 82 ? -11.019 0.650 13.849 1.00 98.81 82 ALA A C 1
ATOM 689 O O . ALA A 1 82 ? -10.554 0.400 12.742 1.00 98.81 82 ALA A O 1
ATOM 690 N N . HIS A 1 83 ? -11.538 1.843 14.157 1.00 98.75 83 HIS A N 1
ATOM 691 C CA . HIS A 1 83 ? -11.606 2.953 13.206 1.00 98.75 83 HIS A CA 1
ATOM 692 C C . HIS A 1 83 ? -10.222 3.345 12.681 1.00 98.75 83 HIS A C 1
ATOM 694 O O . HIS A 1 83 ? -10.014 3.429 11.475 1.00 98.75 83 HIS A O 1
ATOM 700 N N . SER A 1 84 ? -9.245 3.507 13.576 1.00 98.81 84 SER A N 1
ATOM 701 C CA . SER A 1 84 ? -7.874 3.850 13.188 1.00 98.81 84 SER A CA 1
ATOM 702 C C . SER A 1 84 ? -7.224 2.773 12.309 1.00 98.81 84 SER A C 1
ATOM 704 O O . SER A 1 84 ? -6.497 3.095 11.372 1.00 98.81 84 SER A O 1
ATOM 706 N N . ALA A 1 85 ? -7.492 1.491 12.570 1.00 98.75 85 ALA A N 1
ATOM 707 C CA . ALA A 1 85 ? -7.043 0.405 11.702 1.00 98.75 85 ALA A CA 1
ATOM 708 C C . ALA A 1 85 ? -7.715 0.460 10.316 1.00 98.75 85 ALA A C 1
ATOM 710 O O . ALA A 1 85 ? -7.026 0.305 9.311 1.00 98.75 85 ALA A O 1
ATOM 711 N N . ILE A 1 86 ? -9.013 0.768 10.230 1.00 98.81 86 ILE A N 1
ATOM 712 C CA . ILE A 1 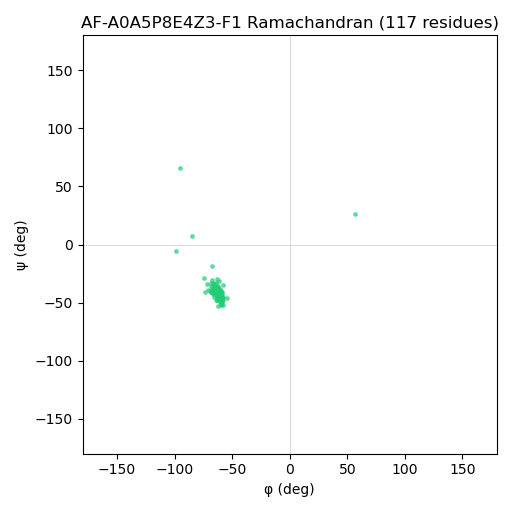86 ? -9.709 0.958 8.943 1.00 98.81 86 ILE A CA 1
ATOM 713 C C . ILE A 1 86 ? -9.080 2.110 8.144 1.00 98.81 86 ILE A C 1
ATOM 715 O O . ILE A 1 86 ? -8.768 1.936 6.969 1.00 98.81 86 ILE A O 1
ATOM 719 N N . GLU A 1 87 ? -8.797 3.250 8.780 1.00 98.81 87 GLU A N 1
ATOM 720 C CA . GLU A 1 87 ? -8.139 4.387 8.116 1.00 98.81 87 GLU A CA 1
ATOM 721 C C . GLU A 1 87 ? -6.762 4.018 7.548 1.00 98.81 87 GLU A C 1
ATOM 723 O O . GLU A 1 87 ? -6.413 4.422 6.434 1.00 98.81 87 GLU A O 1
ATOM 728 N N . ARG A 1 88 ? -5.976 3.224 8.290 1.00 98.81 88 ARG A N 1
ATOM 729 C CA . ARG A 1 88 ? -4.687 2.706 7.806 1.00 98.81 88 ARG A CA 1
ATOM 730 C C . ARG A 1 88 ? -4.868 1.738 6.642 1.00 98.81 88 ARG A C 1
ATOM 732 O O . ARG A 1 88 ? -4.095 1.799 5.689 1.00 98.81 88 ARG A O 1
ATOM 739 N N . ALA A 1 89 ? -5.885 0.877 6.687 1.00 98.75 89 ALA A N 1
ATOM 740 C CA . ALA A 1 89 ? -6.198 -0.022 5.581 1.00 98.75 89 ALA A CA 1
ATOM 741 C C . ALA A 1 89 ? -6.529 0.756 4.300 1.00 98.75 89 ALA A C 1
ATOM 743 O O . ALA A 1 89 ? -6.031 0.418 3.224 1.00 98.75 89 ALA A O 1
ATOM 744 N N . ASP A 1 90 ? -7.318 1.823 4.416 1.00 98.69 90 ASP A N 1
ATOM 745 C CA . ASP A 1 90 ? -7.664 2.685 3.288 1.00 98.69 90 ASP A CA 1
ATOM 746 C C . ASP A 1 90 ? -6.452 3.459 2.763 1.00 98.69 90 ASP A C 1
ATOM 748 O O . ASP A 1 90 ? -6.294 3.603 1.549 1.00 98.69 90 ASP A O 1
ATOM 752 N N . ASP A 1 91 ? -5.554 3.913 3.642 1.00 98.75 91 ASP A N 1
ATOM 753 C CA . ASP A 1 91 ? -4.290 4.515 3.213 1.00 98.75 91 ASP A CA 1
ATOM 754 C C . ASP A 1 91 ? -3.417 3.534 2.431 1.00 98.75 91 ASP A C 1
ATOM 756 O O . ASP A 1 91 ? -2.937 3.866 1.344 1.00 98.75 91 ASP A O 1
ATOM 760 N N . SER A 1 92 ? -3.275 2.303 2.923 1.00 98.50 92 SER A N 1
ATOM 761 C CA . SER A 1 92 ? -2.561 1.250 2.205 1.00 98.50 92 SER A CA 1
ATOM 762 C C . SER A 1 92 ? -3.193 0.976 0.839 1.00 98.50 92 SER A C 1
ATOM 764 O O . SER A 1 92 ? -2.478 0.951 -0.161 1.00 98.50 92 SER A O 1
ATOM 766 N N . LYS A 1 93 ? -4.526 0.890 0.735 1.00 98.62 93 LYS A N 1
ATOM 767 C CA . LYS A 1 93 ? -5.206 0.737 -0.566 1.00 98.62 93 LYS A CA 1
ATOM 768 C C . LYS A 1 93 ? -4.892 1.881 -1.530 1.00 98.62 93 LYS A C 1
ATOM 770 O O . LYS A 1 93 ? -4.523 1.626 -2.675 1.00 98.62 93 LYS A O 1
ATOM 775 N N . ARG A 1 94 ? -4.945 3.137 -1.069 1.00 98.75 94 ARG A N 1
ATOM 776 C CA . ARG A 1 94 ? -4.576 4.300 -1.902 1.00 98.75 94 ARG A CA 1
ATOM 777 C C . ARG A 1 94 ? -3.136 4.203 -2.402 1.00 98.75 94 ARG A C 1
ATOM 779 O O . ARG A 1 94 ? -2.859 4.488 -3.567 1.00 98.75 94 ARG A O 1
ATOM 786 N N . ARG A 1 95 ? -2.204 3.780 -1.544 1.00 98.56 95 ARG A N 1
ATOM 787 C CA . ARG A 1 95 ? -0.803 3.571 -1.936 1.00 98.56 95 ARG A CA 1
ATOM 788 C C . ARG A 1 95 ? -0.650 2.426 -2.938 1.00 98.56 95 ARG A C 1
ATOM 790 O O . ARG A 1 95 ? 0.140 2.560 -3.874 1.00 98.56 95 ARG A O 1
ATOM 797 N N . ALA A 1 96 ? -1.419 1.345 -2.792 1.00 97.62 96 ALA A N 1
ATOM 798 C CA . ALA A 1 96 ? -1.461 0.250 -3.759 1.00 97.62 96 ALA A CA 1
ATOM 799 C C . ALA A 1 96 ? -1.909 0.747 -5.140 1.00 97.62 96 ALA A C 1
ATOM 801 O O . ALA A 1 96 ? -1.255 0.462 -6.144 1.00 97.62 96 ALA A O 1
ATOM 802 N N . ASP A 1 97 ? -2.965 1.556 -5.195 1.00 97.88 97 ASP A N 1
ATOM 803 C CA . ASP A 1 97 ? -3.480 2.118 -6.445 1.00 97.88 97 ASP A CA 1
ATOM 804 C C . ASP A 1 97 ? -2.501 3.093 -7.104 1.00 97.88 97 ASP A C 1
ATOM 806 O O . ASP A 1 97 ? -2.278 3.024 -8.317 1.00 97.88 97 ASP A O 1
ATOM 810 N N . ASN A 1 98 ? -1.831 3.932 -6.312 1.00 98.44 98 ASN A N 1
ATOM 811 C CA . ASN A 1 98 ? -0.762 4.800 -6.806 1.00 98.44 98 ASN A CA 1
ATOM 812 C C . ASN A 1 98 ? 0.398 3.986 -7.398 1.00 98.44 98 ASN A C 1
ATOM 814 O O . ASN A 1 98 ? 0.868 4.281 -8.499 1.00 98.44 98 ASN A O 1
ATOM 818 N N . ALA A 1 99 ? 0.823 2.917 -6.719 1.00 96.38 99 ALA A N 1
ATOM 819 C CA . ALA A 1 99 ? 1.856 2.022 -7.228 1.00 96.38 99 ALA A CA 1
ATOM 820 C C . ALA A 1 99 ? 1.411 1.321 -8.528 1.00 96.38 99 ALA A C 1
ATOM 822 O O . ALA A 1 99 ? 2.161 1.294 -9.503 1.00 96.38 99 ALA A O 1
ATOM 823 N N . ARG A 1 100 ? 0.160 0.851 -8.620 1.00 94.06 100 ARG A N 1
ATOM 824 C CA . ARG A 1 100 ? -0.403 0.293 -9.868 1.00 94.06 100 ARG A CA 1
ATOM 825 C C . ARG A 1 100 ? -0.418 1.321 -11.001 1.00 94.06 100 ARG A C 1
ATOM 827 O O . ARG A 1 100 ? -0.131 0.969 -12.146 1.00 94.06 100 ARG A O 1
ATOM 834 N N . SER A 1 101 ? -0.742 2.579 -10.705 1.00 97.25 101 SER A N 1
ATOM 835 C CA . SER A 1 101 ? -0.715 3.671 -11.685 1.00 97.25 101 SER A CA 1
ATOM 836 C C . SER A 1 101 ? 0.700 3.913 -12.218 1.00 97.25 101 SER A C 1
ATOM 838 O O . SER A 1 101 ? 0.909 3.963 -13.434 1.00 97.25 101 SER A O 1
ATOM 840 N N . ASN A 1 102 ? 1.695 3.942 -11.325 1.00 94.69 102 ASN A N 1
ATOM 841 C CA . ASN A 1 102 ? 3.103 4.035 -11.707 1.00 94.69 102 ASN A CA 1
ATOM 842 C C . ASN A 1 102 ? 3.520 2.851 -12.582 1.00 94.69 102 ASN A C 1
ATOM 844 O O . ASN A 1 102 ? 4.060 3.064 -13.667 1.00 94.69 102 ASN A O 1
ATOM 848 N N . ALA A 1 103 ? 3.193 1.618 -12.184 1.00 91.38 103 ALA A N 1
ATOM 849 C CA . ALA A 1 103 ? 3.481 0.430 -12.984 1.00 91.38 103 ALA A CA 1
ATOM 850 C C . ALA A 1 103 ? 2.906 0.541 -14.407 1.00 91.38 103 ALA A C 1
ATOM 852 O O . ALA A 1 103 ? 3.622 0.319 -15.382 1.00 91.38 103 ALA A O 1
ATOM 853 N N . LYS A 1 104 ? 1.644 0.971 -14.548 1.00 91.00 104 LYS A N 1
ATOM 854 C CA . LYS A 1 104 ? 1.010 1.208 -15.859 1.00 91.00 104 LYS A CA 1
ATOM 855 C C . LYS A 1 104 ? 1.749 2.268 -16.680 1.00 91.00 104 LYS A C 1
ATOM 857 O O . LYS A 1 104 ? 1.901 2.102 -17.889 1.00 91.00 104 LYS A O 1
ATOM 862 N N . SER A 1 105 ? 2.213 3.347 -16.050 1.00 96.00 105 SER A N 1
ATOM 863 C CA . SER A 1 105 ? 3.003 4.391 -16.716 1.00 96.00 105 SER A CA 1
ATOM 864 C C . SER A 1 105 ? 4.313 3.832 -17.279 1.00 96.00 105 SER A C 1
ATOM 866 O O . SER A 1 105 ? 4.628 4.047 -18.451 1.00 96.00 105 SER A O 1
AT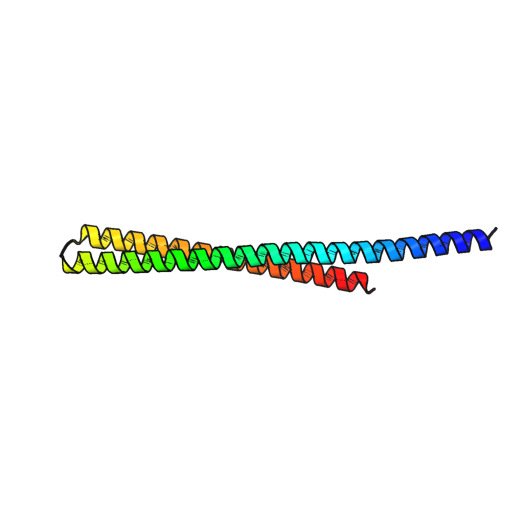OM 868 N N . TYR A 1 106 ? 5.037 3.043 -16.484 1.00 91.06 106 TYR A N 1
ATOM 869 C CA . TYR A 1 106 ? 6.280 2.403 -16.912 1.00 91.06 106 TYR A CA 1
ATOM 870 C C . TYR A 1 106 ? 6.062 1.352 -18.006 1.00 91.06 106 TYR A C 1
ATOM 872 O O . TYR A 1 106 ? 6.817 1.328 -18.975 1.00 91.06 106 TYR A O 1
ATOM 880 N N . ILE A 1 107 ? 4.977 0.573 -17.951 1.00 89.50 107 ILE A N 1
ATOM 881 C CA . ILE A 1 107 ? 4.602 -0.343 -19.044 1.00 89.50 107 ILE A CA 1
ATOM 882 C C . ILE A 1 107 ? 4.411 0.430 -20.355 1.00 89.50 107 ILE A C 1
ATOM 884 O O . ILE A 1 107 ? 5.008 0.074 -21.369 1.00 89.50 107 ILE A O 1
ATOM 888 N N . ARG A 1 108 ? 3.672 1.547 -20.339 1.00 92.50 108 ARG A N 1
ATOM 889 C CA . ARG A 1 108 ? 3.487 2.388 -21.539 1.00 92.50 108 ARG A CA 1
ATOM 890 C C . ARG A 1 108 ? 4.811 2.934 -22.078 1.00 92.50 108 ARG A C 1
ATOM 892 O O . ARG A 1 108 ? 4.994 3.020 -23.292 1.00 92.50 108 ARG A O 1
ATOM 899 N N . ARG A 1 109 ? 5.746 3.308 -21.197 1.00 92.06 109 ARG A N 1
ATOM 900 C CA . ARG A 1 109 ? 7.093 3.754 -21.593 1.00 92.06 109 ARG A CA 1
ATOM 901 C C . ARG A 1 109 ? 7.900 2.622 -22.226 1.00 92.06 109 ARG A C 1
ATOM 903 O O . ARG A 1 109 ? 8.526 2.852 -23.258 1.00 92.06 109 ARG A O 1
ATOM 910 N N . ALA A 1 110 ? 7.829 1.414 -21.669 1.00 88.38 110 ALA A N 1
ATOM 911 C CA . ALA A 1 110 ? 8.462 0.235 -22.250 1.00 88.38 110 ALA A CA 1
ATOM 912 C C . ALA A 1 110 ? 7.910 -0.064 -23.651 1.00 88.38 110 ALA A C 1
ATOM 914 O O . ALA A 1 110 ? 8.676 -0.243 -24.593 1.00 88.38 110 ALA A O 1
ATOM 915 N N . GLU A 1 111 ? 6.587 -0.035 -23.821 1.00 86.69 111 GLU A N 1
ATOM 916 C CA . GLU A 1 111 ? 5.945 -0.221 -25.124 1.00 86.69 111 GLU A CA 1
ATOM 917 C C . GLU A 1 111 ? 6.364 0.844 -26.147 1.00 86.69 111 GLU A C 1
ATOM 919 O O . GLU A 1 111 ? 6.609 0.522 -27.308 1.00 86.69 111 GLU A O 1
ATOM 924 N N . ASN A 1 112 ? 6.459 2.111 -25.731 1.00 91.50 112 ASN A N 1
ATOM 925 C CA . ASN A 1 112 ? 6.943 3.196 -26.587 1.00 91.50 112 ASN A CA 1
ATOM 926 C C . ASN A 1 112 ? 8.390 2.967 -27.032 1.00 91.50 112 ASN A C 1
ATOM 928 O O . ASN A 1 112 ? 8.693 3.127 -28.213 1.00 91.50 112 ASN A O 1
ATOM 932 N N . ALA A 1 113 ? 9.266 2.562 -26.111 1.00 90.06 113 ALA A N 1
ATOM 933 C CA . ALA A 1 113 ? 10.651 2.240 -26.432 1.00 90.06 113 ALA A CA 1
ATOM 934 C C . ALA A 1 113 ? 10.726 1.064 -27.422 1.00 90.06 113 ALA A C 1
ATOM 936 O O . ALA A 1 113 ? 11.384 1.177 -28.451 1.00 90.06 113 ALA A O 1
ATOM 937 N N . LEU A 1 114 ? 9.954 -0.008 -27.207 1.00 86.56 114 LEU A N 1
ATOM 938 C CA . LEU A 1 114 ? 9.877 -1.136 -28.145 1.00 86.56 114 LEU A CA 1
ATOM 939 C C . LEU A 1 114 ? 9.331 -0.737 -29.521 1.00 86.56 114 LEU A C 1
ATOM 941 O O . LEU A 1 114 ? 9.792 -1.259 -30.533 1.00 86.56 114 LEU A O 1
ATOM 945 N N . ARG A 1 115 ? 8.355 0.178 -29.587 1.00 87.94 115 ARG A N 1
ATOM 946 C CA . ARG A 1 115 ? 7.856 0.720 -30.861 1.00 87.94 115 ARG A CA 1
ATOM 947 C C . ARG A 1 115 ? 8.936 1.500 -31.604 1.00 87.94 115 ARG A C 1
ATOM 949 O O . ARG A 1 115 ? 9.033 1.363 -32.816 1.00 87.94 115 ARG A O 1
ATOM 956 N N . ASN A 1 116 ? 9.738 2.288 -30.895 1.00 84.50 116 ASN A N 1
ATOM 957 C CA . ASN A 1 116 ? 10.824 3.064 -31.493 1.00 84.50 116 ASN A CA 1
ATOM 958 C C . ASN A 1 116 ? 12.026 2.197 -31.885 1.00 84.50 116 ASN A C 1
ATOM 960 O O . ASN A 1 116 ? 12.686 2.517 -32.859 1.0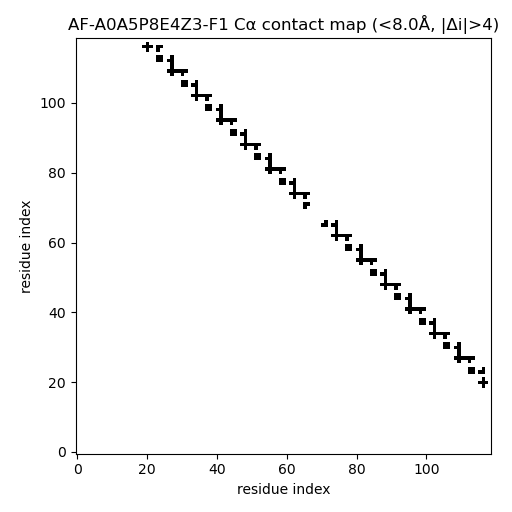0 84.50 116 ASN A O 1
ATOM 964 N N . ALA A 1 117 ? 12.265 1.078 -31.197 1.00 80.00 117 ALA A N 1
ATOM 965 C CA . ALA A 1 117 ? 13.263 0.087 -31.603 1.00 80.00 117 ALA A CA 1
ATOM 966 C C . ALA A 1 117 ? 12.890 -0.655 -32.902 1.00 80.00 117 ALA A C 1
ATOM 968 O O . ALA A 1 117 ? 13.734 -1.303 -33.505 1.00 80.00 117 ALA A O 1
ATOM 969 N N . LYS A 1 118 ? 11.615 -0.631 -33.306 1.00 73.25 118 LYS A N 1
ATOM 970 C CA . LYS A 1 118 ? 11.116 -1.315 -34.511 1.00 73.25 118 LYS A CA 1
ATOM 971 C C . LYS A 1 118 ? 10.976 -0.393 -35.727 1.00 73.25 118 LYS A C 1
ATOM 973 O O . LYS A 1 118 ? 10.583 -0.878 -36.785 1.00 73.25 118 LYS A O 1
ATOM 978 N N . LYS A 1 119 ? 11.204 0.910 -35.552 1.00 62.66 119 LYS A N 1
ATOM 979 C CA . LYS A 1 119 ? 11.201 1.915 -36.622 1.00 62.66 119 LYS A CA 1
ATOM 980 C C . LYS A 1 119 ? 12.615 2.112 -37.137 1.00 62.66 119 LYS A C 1
ATOM 982 O O . LYS A 1 119 ? 12.735 2.317 -38.360 1.00 62.66 119 LYS A O 1
#

pLDDT: mean 86.94, std 17.17, range [38.47, 98.81]

Secondary structure (DSSP, 8-state):
-HHHHHHHHHHHHHHHHHHHHHHHHHHHHHHHHHHHHHHHHHHHHHHHHHHHHHHHHHHHHHHHHHHHTT-HHHHHHHHHHHHHHHHHHHHHHHHHHHHHHHHHHHHHHHHHHHHHHT-

Organism: NCBI:txid2133944

Solvent-accessible surface area (backbone atoms only — not comparable to full-atom values): 5522 Å² total; per-residue (Å²): 109,75,69,58,53,51,51,53,53,50,51,52,50,52,53,51,53,54,51,50,33,51,48,22,49,52,51,16,54,50,24,46,52,53,17,54,50,24,45,53,50,16,57,48,23,48,51,50,18,52,51,24,46,52,51,15,54,50,23,45,51,50,14,54,53,26,47,76,68,70,35,54,71,59,14,52,51,23,44,52,51,16,51,54,24,44,54,50,16,52,49,24,43,54,52,16,52,52,24,45,52,50,16,53,53,26,45,54,51,15,52,50,25,49,54,60,42,72,107

Mean predicted aligned error: 7.76 Å

Radius of gyration: 28.04 Å; Cα contacts (8 Å, |Δi|>4): 113; chains: 1; bounding box: 60×18×84 Å